Protein AF-A0A527ZAU7-F1 (afdb_monomer_lite)

Radius of gyration: 18.04 Å; chains: 1; bounding box: 38×40×45 Å

Secondary structure (DSSP, 8-state):
-PPPP--------------GGGS---GGGTTS--GGGEEEETTEEEE---TT---HHHHTPPP--S-S---

pLDDT: mean 75.89, std 16.83, range [39.53, 95.25]

Structure (mmCIF, N/CA/C/O backbone):
data_AF-A0A527ZAU7-F1
#
_entry.id   AF-A0A527ZAU7-F1
#
loop_
_atom_site.group_PDB
_atom_site.id
_atom_site.type_symbol
_atom_site.label_atom_id
_atom_site.label_alt_id
_atom_site.label_comp_id
_atom_site.label_asym_id
_atom_site.label_entity_id
_atom_site.label_seq_id
_atom_site.pdbx_PDB_ins_code
_atom_site.Cartn_x
_atom_site.Cartn_y
_atom_site.Cartn_z
_atom_site.occupancy
_atom_site.B_iso_or_equiv
_atom_site.auth_seq_id
_atom_site.auth_comp_id
_atom_site.auth_asym_id
_atom_site.auth_atom_id
_atom_site.pdbx_PDB_model_num
ATOM 1 N N . HIS A 1 1 ? -10.775 -29.641 35.343 1.00 39.53 1 HIS A N 1
ATOM 2 C CA . HIS A 1 1 ? -11.112 -29.650 33.907 1.00 39.53 1 HIS A CA 1
ATOM 3 C C . HIS A 1 1 ? -10.530 -28.386 33.286 1.00 39.53 1 HIS A C 1
ATOM 5 O O . HIS A 1 1 ? -11.070 -27.316 33.523 1.00 39.53 1 HIS A O 1
ATOM 11 N N . MET A 1 2 ? -9.389 -28.483 32.600 1.00 42.25 2 MET A N 1
ATOM 12 C CA . MET A 1 2 ? -8.860 -27.393 31.769 1.00 42.25 2 MET A CA 1
ATOM 13 C C . MET A 1 2 ? -9.277 -27.670 30.318 1.00 42.25 2 MET A C 1
ATOM 15 O O . MET A 1 2 ? -9.209 -28.833 29.914 1.00 42.25 2 MET A O 1
ATOM 19 N N . PRO A 1 3 ? -9.756 -26.678 29.552 1.00 46.81 3 PRO A N 1
ATOM 20 C CA . PRO A 1 3 ? -10.052 -26.877 28.143 1.00 46.81 3 PRO A CA 1
ATOM 21 C C . PRO A 1 3 ? -8.754 -26.903 27.326 1.00 46.81 3 PRO A C 1
ATOM 23 O O . PRO A 1 3 ? -7.831 -26.127 27.556 1.00 46.81 3 PRO A O 1
ATOM 26 N N . THR A 1 4 ? -8.709 -27.854 26.401 1.00 46.75 4 THR A N 1
ATOM 27 C CA . THR A 1 4 ? -7.628 -28.156 25.463 1.00 46.75 4 THR A CA 1
ATOM 28 C C . THR A 1 4 ? -7.426 -27.031 24.451 1.00 46.75 4 THR A C 1
ATOM 30 O O . THR A 1 4 ? -8.368 -26.627 23.769 1.00 46.75 4 THR A O 1
ATOM 33 N N . GLU A 1 5 ? -6.184 -26.572 24.337 1.00 43.00 5 GLU A N 1
ATOM 34 C CA . GLU A 1 5 ? -5.698 -25.668 23.298 1.00 43.00 5 GLU A CA 1
ATOM 35 C C . GLU A 1 5 ? -5.741 -26.384 21.938 1.00 43.00 5 GLU A C 1
ATOM 37 O O . GLU A 1 5 ? -5.207 -27.483 21.777 1.00 43.00 5 GLU A O 1
ATOM 42 N N . VAL A 1 6 ? -6.447 -25.794 20.974 1.00 48.81 6 VAL A N 1
ATOM 43 C CA . VAL A 1 6 ? -6.489 -26.274 19.592 1.00 48.81 6 VAL A CA 1
ATOM 44 C C . VAL A 1 6 ? -5.226 -25.796 18.878 1.00 48.81 6 VAL A C 1
ATOM 46 O O . VAL A 1 6 ? -5.077 -24.614 18.583 1.00 48.81 6 VAL A O 1
ATOM 49 N N . ASP A 1 7 ? -4.313 -26.728 18.612 1.00 45.84 7 ASP A N 1
ATOM 50 C CA . ASP A 1 7 ? -3.154 -26.537 17.738 1.00 45.84 7 ASP A CA 1
ATOM 51 C C . ASP A 1 7 ? -3.634 -26.269 16.300 1.00 45.84 7 ASP A C 1
ATOM 53 O O . ASP A 1 7 ? -3.878 -27.173 15.497 1.00 45.84 7 ASP A O 1
ATOM 57 N N . GLY A 1 8 ? -3.860 -24.992 15.995 1.00 44.16 8 GLY A N 1
ATOM 58 C CA . GLY A 1 8 ? -4.137 -24.502 14.653 1.00 44.16 8 GLY A CA 1
ATOM 59 C C . GLY A 1 8 ? -2.848 -24.484 13.844 1.00 44.16 8 GLY A C 1
ATOM 60 O O . GLY A 1 8 ? -2.189 -23.448 13.759 1.00 44.16 8 GLY A O 1
ATOM 61 N N . GLY A 1 9 ? -2.497 -25.639 13.270 1.00 41.53 9 GLY A N 1
ATOM 62 C CA . GLY A 1 9 ? -1.303 -25.850 12.456 1.00 41.53 9 GLY A CA 1
ATOM 63 C C . GLY A 1 9 ? -1.003 -24.670 11.530 1.00 41.53 9 GLY A C 1
ATOM 64 O O . GLY A 1 9 ? -1.756 -24.361 10.605 1.00 41.53 9 GLY A O 1
ATOM 65 N N . SER A 1 10 ? 0.124 -24.010 11.793 1.00 59.19 10 SER A N 1
ATOM 66 C CA . SER A 1 10 ? 0.619 -22.897 10.986 1.00 59.19 10 SER A CA 1
ATOM 67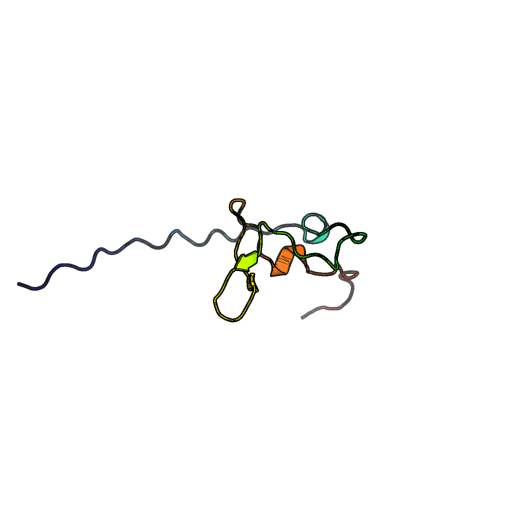 C C . SER A 1 10 ? 0.773 -23.360 9.530 1.00 59.19 10 SER A C 1
ATOM 69 O O . SER A 1 10 ? 1.484 -24.341 9.287 1.00 59.19 10 SER A O 1
ATOM 71 N N . PRO A 1 11 ? 0.154 -22.699 8.532 1.00 58.44 11 PRO A N 1
ATOM 72 C CA . PRO A 1 11 ? 0.389 -23.062 7.143 1.00 58.44 11 PRO A CA 1
ATOM 73 C C . PRO A 1 11 ? 1.875 -22.847 6.846 1.00 58.44 11 PRO A C 1
ATOM 75 O O . PRO A 1 11 ? 2.408 -21.764 7.097 1.00 58.44 11 PRO A O 1
ATOM 78 N N . LYS A 1 12 ? 2.557 -23.889 6.342 1.00 60.59 12 LYS A N 1
ATOM 79 C CA . LYS A 1 12 ? 3.954 -23.813 5.884 1.00 60.59 12 LYS A CA 1
ATOM 80 C C . LYS A 1 12 ? 4.116 -22.537 5.061 1.00 60.59 12 LYS A C 1
ATOM 82 O O . LYS A 1 12 ? 3.460 -22.391 4.032 1.00 60.59 12 LYS A O 1
ATOM 87 N N . ALA A 1 13 ? 4.947 -21.610 5.536 1.00 65.75 13 ALA A N 1
ATOM 88 C CA . ALA A 1 13 ? 5.135 -20.313 4.905 1.00 65.75 13 ALA A CA 1
ATOM 89 C C . ALA A 1 13 ? 5.751 -20.502 3.509 1.00 65.75 13 ALA A C 1
ATOM 91 O O . ALA A 1 13 ? 6.967 -20.598 3.359 1.00 65.75 13 ALA A O 1
ATOM 92 N N . ALA A 1 14 ? 4.907 -20.598 2.482 1.00 72.25 14 ALA A N 1
ATOM 93 C CA . ALA A 1 14 ? 5.345 -20.612 1.098 1.00 72.25 14 ALA A CA 1
ATOM 94 C C . ALA A 1 14 ? 5.945 -19.238 0.776 1.00 72.25 14 ALA A C 1
ATOM 96 O O . ALA A 1 14 ? 5.257 -18.215 0.813 1.00 72.25 14 ALA A O 1
ATOM 97 N N . ILE A 1 15 ? 7.248 -19.206 0.501 1.00 73.38 15 ILE A N 1
ATOM 98 C CA . ILE A 1 15 ? 7.943 -17.990 0.086 1.00 73.38 15 ILE A CA 1
ATOM 99 C C . ILE A 1 15 ? 7.567 -17.736 -1.375 1.00 73.38 15 ILE A C 1
ATOM 101 O O . ILE A 1 15 ? 7.979 -18.474 -2.266 1.00 73.38 15 ILE A O 1
ATOM 105 N N . VAL A 1 16 ? 6.765 -16.700 -1.622 1.00 74.69 16 VAL A N 1
ATOM 106 C CA . VAL A 1 16 ? 6.392 -16.268 -2.975 1.00 74.69 16 VAL A CA 1
ATOM 107 C C . VAL A 1 16 ? 7.289 -15.102 -3.375 1.00 74.69 16 VAL A C 1
ATOM 109 O O . VAL A 1 16 ? 7.172 -14.016 -2.811 1.00 74.69 16 VAL A O 1
ATOM 112 N N . ILE A 1 17 ? 8.172 -15.324 -4.348 1.00 75.69 17 ILE A N 1
ATOM 113 C CA . ILE A 1 17 ? 9.005 -14.274 -4.948 1.00 75.69 17 ILE A CA 1
ATOM 114 C C . ILE A 1 17 ? 8.202 -13.630 -6.080 1.00 75.69 17 ILE A C 1
ATOM 116 O O . ILE A 1 17 ? 7.683 -14.331 -6.948 1.00 75.69 17 ILE A O 1
ATOM 120 N N . ARG A 1 18 ? 8.072 -12.302 -6.058 1.00 72.56 18 ARG A N 1
ATOM 121 C CA . ARG A 1 18 ? 7.343 -11.517 -7.066 1.00 72.56 18 ARG A CA 1
ATOM 122 C C . ARG A 1 18 ? 8.259 -10.427 -7.611 1.00 72.56 18 ARG A C 1
ATOM 124 O O . ARG A 1 18 ? 9.081 -9.902 -6.865 1.00 72.56 18 ARG A O 1
ATOM 131 N N . ASP A 1 19 ? 8.105 -10.086 -8.886 1.00 73.94 19 ASP A N 1
ATOM 132 C CA . ASP A 1 19 ? 8.792 -8.935 -9.473 1.00 73.94 19 ASP A CA 1
ATOM 133 C C . ASP A 1 19 ? 8.183 -7.634 -8.908 1.00 73.94 19 ASP A C 1
ATOM 135 O O . ASP A 1 19 ? 6.998 -7.371 -9.147 1.00 73.94 19 ASP A O 1
ATOM 139 N N . PRO A 1 20 ? 8.951 -6.809 -8.171 1.00 68.75 20 PRO A N 1
ATOM 140 C CA . PRO A 1 20 ? 8.436 -5.588 -7.555 1.00 68.75 20 PRO A CA 1
ATOM 141 C C . PRO A 1 20 ? 7.991 -4.541 -8.584 1.00 68.75 20 PRO A C 1
ATOM 143 O O . PRO A 1 20 ? 7.160 -3.695 -8.266 1.00 68.75 20 PRO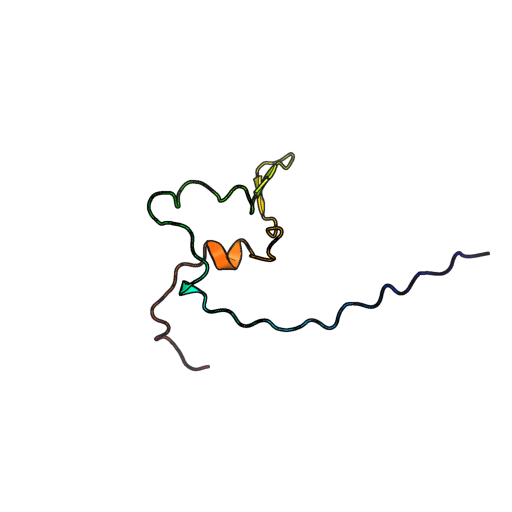 A O 1
ATOM 146 N N . SER A 1 21 ? 8.486 -4.596 -9.825 1.00 68.62 21 SER A N 1
ATOM 147 C CA . SER A 1 21 ? 8.074 -3.664 -10.884 1.00 68.62 21 SER A CA 1
ATOM 148 C C . SER A 1 21 ? 6.633 -3.890 -11.358 1.00 68.62 21 SER A C 1
ATOM 150 O O . SER A 1 21 ? 6.019 -2.989 -11.928 1.00 68.62 21 SER A O 1
ATOM 152 N N . THR A 1 22 ? 6.071 -5.070 -11.077 1.00 72.44 22 THR A N 1
ATOM 153 C CA . THR A 1 22 ? 4.704 -5.452 -11.467 1.00 72.44 22 THR A CA 1
ATOM 154 C C . THR A 1 22 ? 3.644 -5.054 -10.437 1.00 72.44 22 THR A C 1
ATOM 156 O O . THR A 1 22 ? 2.451 -5.085 -10.734 1.00 72.44 22 THR A O 1
ATOM 159 N N . ILE A 1 23 ? 4.063 -4.665 -9.227 1.00 75.06 23 ILE A N 1
ATOM 160 C CA . ILE A 1 23 ? 3.195 -4.392 -8.075 1.00 75.06 23 ILE A CA 1
ATOM 161 C C . ILE A 1 23 ? 3.456 -2.950 -7.633 1.00 75.06 23 ILE A C 1
ATOM 163 O O . ILE A 1 23 ? 4.094 -2.709 -6.622 1.00 75.06 23 ILE A O 1
ATOM 167 N N . GLY A 1 24 ? 3.001 -1.978 -8.422 1.00 78.44 24 GLY A N 1
ATOM 168 C CA . GLY A 1 24 ? 3.198 -0.556 -8.135 1.00 78.44 24 GLY A CA 1
ATOM 169 C C . GLY A 1 24 ? 1.919 0.252 -8.306 1.00 78.44 24 GLY A C 1
ATOM 170 O O . GLY A 1 24 ? 1.050 -0.093 -9.111 1.00 78.44 24 GLY A O 1
ATOM 171 N N . GLN A 1 25 ? 1.798 1.352 -7.565 1.00 82.38 25 GLN A N 1
ATOM 172 C CA . GLN A 1 25 ? 0.718 2.308 -7.791 1.00 82.38 25 GLN A CA 1
ATOM 173 C C . GLN A 1 25 ? 0.988 3.179 -9.031 1.00 82.38 25 GLN A C 1
ATOM 175 O O . GLN A 1 25 ? 2.124 3.543 -9.334 1.00 82.38 25 GLN A O 1
ATOM 180 N N . ASN A 1 26 ? -0.076 3.585 -9.729 1.00 82.31 26 ASN A N 1
ATOM 181 C CA . ASN A 1 26 ? 0.008 4.595 -10.781 1.00 82.31 26 ASN A CA 1
ATOM 182 C C . ASN A 1 26 ? 0.545 5.928 -10.223 1.00 82.31 26 ASN A C 1
ATOM 184 O O . ASN A 1 26 ? -0.099 6.577 -9.398 1.00 82.31 26 ASN A O 1
ATOM 188 N N . LEU A 1 27 ? 1.697 6.365 -10.741 1.00 81.69 27 LEU A N 1
ATOM 189 C CA . LEU A 1 27 ? 2.419 7.559 -10.287 1.00 81.69 27 LEU A CA 1
ATOM 190 C C . LEU A 1 27 ? 1.591 8.850 -10.336 1.00 81.69 27 LEU A C 1
ATOM 192 O O . LEU A 1 27 ? 1.815 9.743 -9.524 1.00 81.69 27 LEU A O 1
ATOM 196 N N . ARG A 1 28 ? 0.609 8.955 -11.241 1.00 85.38 28 ARG A N 1
ATOM 197 C CA . ARG A 1 28 ?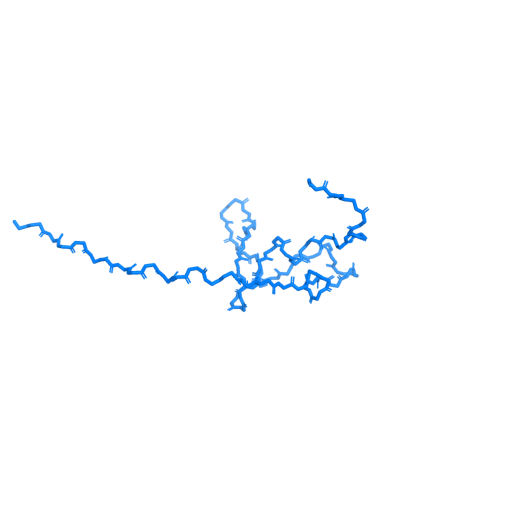 -0.260 10.143 -11.343 1.00 85.38 28 ARG A CA 1
ATOM 198 C C . ARG A 1 28 ? -1.146 10.345 -10.110 1.00 85.38 28 ARG A C 1
ATOM 200 O O . ARG A 1 28 ? -1.534 11.471 -9.818 1.00 85.38 28 ARG A O 1
ATOM 207 N N . ILE A 1 29 ? -1.451 9.266 -9.392 1.00 86.81 29 ILE A N 1
ATOM 208 C CA . ILE A 1 29 ? -2.318 9.265 -8.207 1.00 86.81 29 ILE A CA 1
ATOM 209 C C . ILE A 1 29 ? -1.585 8.780 -6.953 1.00 86.81 29 ILE A C 1
ATOM 211 O O . ILE A 1 29 ? -2.231 8.512 -5.951 1.00 86.81 29 ILE A O 1
ATOM 215 N N . ALA A 1 30 ? -0.251 8.694 -6.982 1.00 84.31 30 ALA A N 1
ATOM 216 C CA . ALA A 1 30 ? 0.549 8.138 -5.886 1.00 84.31 30 ALA A CA 1
ATOM 217 C C . ALA A 1 30 ? 0.454 8.908 -4.555 1.00 84.31 30 ALA A C 1
ATOM 219 O O . ALA A 1 30 ? 0.889 8.427 -3.516 1.00 84.31 30 ALA A O 1
ATOM 220 N N . HIS A 1 31 ? -0.118 10.111 -4.583 1.00 84.38 31 HIS A N 1
ATOM 221 C CA . HIS A 1 31 ? -0.429 10.893 -3.389 1.00 84.38 31 HIS A CA 1
ATOM 222 C C . HIS A 1 31 ? -1.720 10.432 -2.686 1.00 84.38 31 HIS A C 1
ATOM 224 O O . HIS A 1 31 ? -1.989 10.861 -1.567 1.00 84.38 31 HIS A O 1
ATOM 230 N N . ILE A 1 32 ? -2.527 9.583 -3.331 1.00 89.75 32 ILE A N 1
ATOM 231 C CA . ILE A 1 32 ? -3.773 9.026 -2.797 1.00 89.75 32 ILE A CA 1
ATOM 232 C C . ILE A 1 32 ? -3.518 7.560 -2.436 1.00 89.75 32 ILE A C 1
ATOM 234 O O . ILE A 1 32 ? -3.185 6.790 -3.332 1.00 89.75 32 ILE A O 1
ATOM 238 N N . PRO A 1 33 ? -3.700 7.129 -1.179 1.00 88.12 33 PRO A N 1
ATOM 239 C CA . PRO A 1 33 ? -3.532 5.726 -0.813 1.00 88.12 33 PRO A CA 1
ATOM 240 C C . PRO A 1 33 ? -4.508 4.797 -1.553 1.00 88.12 33 PRO A C 1
ATOM 242 O O . PRO A 1 33 ? -5.682 5.132 -1.742 1.00 88.12 33 PRO A O 1
ATOM 245 N N . ASP A 1 34 ? -4.044 3.602 -1.925 1.00 89.25 34 ASP A N 1
ATOM 246 C CA . ASP A 1 34 ? -4.913 2.516 -2.392 1.00 89.25 34 ASP A CA 1
ATOM 247 C C . ASP A 1 34 ? -5.849 2.090 -1.247 1.00 89.25 34 ASP A C 1
ATOM 249 O O . ASP A 1 34 ? -5.401 1.639 -0.190 1.00 89.25 34 ASP A O 1
ATOM 253 N N . ARG A 1 35 ? -7.164 2.226 -1.461 1.00 91.06 35 ARG A N 1
ATOM 254 C CA . ARG A 1 35 ? -8.194 1.902 -0.459 1.00 91.06 35 ARG A CA 1
ATOM 255 C C . ARG A 1 35 ? -8.224 0.420 -0.097 1.00 91.06 35 ARG A C 1
ATOM 257 O O . ARG A 1 35 ? -8.694 0.085 0.980 1.00 91.06 35 ARG A O 1
ATOM 264 N N . ALA A 1 36 ? -7.722 -0.463 -0.962 1.00 91.50 36 ALA A N 1
ATOM 265 C CA . ALA A 1 36 ? -7.612 -1.887 -0.649 1.00 91.50 36 ALA A CA 1
ATOM 266 C C . ALA A 1 36 ? -6.487 -2.195 0.360 1.00 91.50 36 ALA A C 1
ATOM 268 O O . ALA A 1 36 ? -6.396 -3.321 0.844 1.00 91.50 36 ALA A O 1
ATOM 269 N N . LEU A 1 37 ? -5.620 -1.218 0.649 1.00 92.75 37 LEU A N 1
ATOM 270 C CA . LEU A 1 37 ? -4.432 -1.351 1.498 1.00 92.75 37 LEU A CA 1
ATOM 271 C C . LEU A 1 37 ? -4.499 -0.488 2.762 1.00 92.75 37 LEU A C 1
ATOM 273 O O . LEU A 1 37 ? -3.522 -0.425 3.513 1.00 92.75 37 LEU A O 1
ATOM 277 N N . VAL A 1 38 ? -5.631 0.182 2.990 1.00 93.88 38 VAL A N 1
ATOM 278 C CA . VAL A 1 38 ? -5.848 1.076 4.126 1.00 93.88 38 VAL A CA 1
ATOM 279 C C . VAL A 1 38 ? -7.169 0.750 4.808 1.00 93.88 38 VAL A C 1
ATOM 281 O O . VAL A 1 38 ? -8.213 0.728 4.160 1.00 93.88 38 VAL A O 1
ATOM 284 N N . GLU A 1 39 ? -7.127 0.572 6.124 1.00 94.56 39 GLU A N 1
ATOM 285 C CA . GLU A 1 39 ? -8.314 0.521 6.980 1.00 94.56 39 GLU A CA 1
ATOM 286 C C . GLU A 1 39 ? -8.434 1.795 7.827 1.00 94.56 39 GLU A C 1
ATOM 288 O O . GLU A 1 39 ? -7.444 2.478 8.100 1.00 94.56 39 GLU A O 1
ATOM 293 N N . THR A 1 40 ? -9.652 2.143 8.239 1.00 93.62 40 THR A N 1
ATOM 294 C CA . THR A 1 40 ? -9.889 3.284 9.132 1.00 93.62 40 THR A CA 1
ATOM 295 C C . THR A 1 40 ? -9.718 2.846 10.584 1.00 93.62 40 THR A C 1
ATOM 297 O O . THR A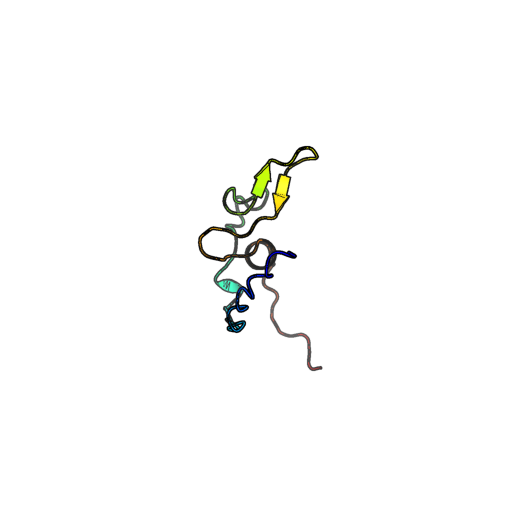 1 40 ? -10.531 2.078 11.089 1.00 93.62 40 THR A O 1
ATOM 300 N N . GLY A 1 41 ? -8.678 3.349 11.250 1.00 92.81 41 GLY A N 1
ATOM 301 C CA . GLY A 1 41 ? -8.460 3.195 12.686 1.00 92.81 41 GLY A CA 1
ATOM 302 C C . GLY A 1 41 ? -8.822 4.457 13.473 1.00 92.81 41 GLY A C 1
ATOM 303 O O . GLY A 1 41 ? -8.996 5.541 12.915 1.00 92.81 41 GLY A O 1
ATOM 304 N N . GLU A 1 42 ? -8.900 4.321 14.795 1.00 92.81 42 GLU A N 1
ATOM 305 C CA . GLU A 1 42 ? -9.290 5.393 15.725 1.00 92.81 42 GLU A CA 1
ATOM 306 C C . GLU A 1 42 ? -8.297 6.570 15.748 1.00 92.81 42 GLU A C 1
ATOM 308 O O . GLU A 1 42 ? -8.684 7.722 15.921 1.00 92.81 42 GLU A O 1
ATOM 313 N N . SER A 1 43 ? -7.016 6.297 15.494 1.00 94.12 43 SER A N 1
ATOM 314 C CA . SER A 1 43 ? -5.945 7.295 15.382 1.00 94.12 43 SER A CA 1
ATOM 315 C C . SER A 1 43 ? -5.612 7.690 13.937 1.00 94.12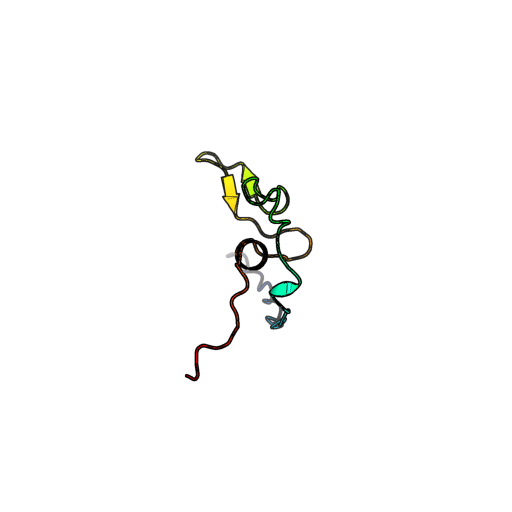 43 SER A C 1
ATOM 317 O O . SER A 1 43 ? -4.677 8.461 13.713 1.00 94.12 43 SER A O 1
ATOM 319 N N . GLY A 1 44 ? -6.359 7.179 12.954 1.00 93.06 44 GLY A N 1
ATOM 320 C CA . GLY A 1 44 ? -6.129 7.427 11.533 1.00 93.06 44 GLY A CA 1
ATOM 321 C C . GLY A 1 44 ? -6.006 6.152 10.690 1.00 93.06 44 GLY A C 1
ATOM 322 O O . GLY A 1 44 ? -6.294 5.051 11.159 1.00 93.06 44 GLY A O 1
ATOM 323 N N . PRO A 1 45 ? -5.621 6.292 9.410 1.00 93.44 45 PRO A N 1
ATOM 324 C CA . PRO A 1 45 ? -5.522 5.170 8.483 1.00 93.44 45 PRO A CA 1
ATOM 325 C C . PRO A 1 45 ? -4.402 4.195 8.870 1.00 93.44 45 PRO A C 1
ATOM 327 O O . PRO A 1 45 ? -3.258 4.608 9.066 1.00 93.44 45 PRO A O 1
ATOM 330 N N . LEU A 1 46 ? -4.719 2.900 8.914 1.00 94.56 46 LEU A N 1
ATOM 331 C CA . LEU A 1 46 ? -3.768 1.830 9.219 1.00 94.56 46 LEU A CA 1
ATOM 332 C C . LEU A 1 46 ? -3.465 0.979 7.974 1.00 94.56 46 LEU A C 1
ATOM 334 O O . LEU A 1 46 ? -4.348 0.768 7.138 1.00 94.56 46 LEU A O 1
ATOM 338 N N . PRO A 1 47 ? -2.220 0.490 7.819 1.00 93.94 47 PRO A N 1
ATOM 339 C CA . PRO A 1 47 ? -1.844 -0.354 6.694 1.00 93.94 47 PRO A CA 1
ATOM 340 C C . PRO A 1 47 ? -2.407 -1.772 6.850 1.00 93.94 47 PRO A C 1
ATOM 342 O O . PRO A 1 47 ? -2.141 -2.446 7.844 1.00 93.94 47 PRO A O 1
ATOM 345 N N . VAL A 1 48 ? -3.094 -2.268 5.819 1.00 95.25 48 VAL A N 1
ATOM 346 C CA . VAL A 1 48 ? -3.661 -3.626 5.785 1.00 95.25 48 VAL A CA 1
ATOM 347 C C . VAL A 1 48 ? -3.244 -4.370 4.514 1.00 95.25 48 VAL A C 1
ATOM 349 O O . VAL A 1 48 ? -2.912 -3.768 3.492 1.00 95.25 48 VAL A O 1
ATOM 352 N N . ARG A 1 49 ? -3.205 -5.706 4.572 1.00 92.81 49 ARG A N 1
ATOM 353 C CA . ARG A 1 49 ? -3.010 -6.535 3.372 1.00 92.81 49 ARG A CA 1
ATOM 354 C C . ARG A 1 49 ? -4.305 -6.578 2.569 1.00 92.81 49 ARG A C 1
ATOM 356 O O . ARG A 1 49 ? -5.361 -6.838 3.136 1.00 92.81 49 ARG A O 1
ATOM 363 N N . ALA A 1 50 ? -4.204 -6.402 1.257 1.00 90.56 50 ALA A N 1
ATOM 364 C CA . ALA A 1 50 ? -5.356 -6.564 0.379 1.00 90.56 50 ALA A CA 1
ATOM 365 C C . ALA A 1 50 ? -5.821 -8.030 0.347 1.00 90.56 50 ALA A C 1
ATOM 367 O O . ALA A 1 50 ? -5.049 -8.954 0.622 1.00 90.56 50 ALA A O 1
ATOM 368 N N . ALA A 1 51 ? -7.077 -8.249 -0.050 1.00 90.25 51 ALA A N 1
ATOM 369 C CA . ALA A 1 51 ? -7.666 -9.586 -0.180 1.00 90.25 51 ALA A CA 1
ATOM 370 C C . ALA A 1 51 ? -6.915 -10.494 -1.181 1.00 90.25 51 ALA A C 1
ATOM 372 O O . ALA A 1 51 ? -6.956 -11.714 -1.065 1.00 90.25 51 ALA A O 1
ATOM 373 N N . ASP A 1 52 ? -6.187 -9.901 -2.132 1.00 85.81 52 ASP A N 1
ATOM 374 C CA . ASP A 1 52 ? -5.319 -10.588 -3.102 1.00 85.81 52 ASP A CA 1
ATOM 375 C C . ASP A 1 52 ? -3.906 -10.908 -2.556 1.00 85.81 52 ASP A C 1
ATOM 377 O O . ASP A 1 52 ? -3.041 -11.441 -3.263 1.00 85.81 52 ASP A O 1
ATOM 381 N N . GLY A 1 53 ? -3.649 -10.577 -1.289 1.00 87.44 53 GLY A N 1
ATOM 382 C CA . GLY A 1 53 ? -2.384 -10.809 -0.603 1.00 87.44 53 GLY A CA 1
ATOM 383 C C . GLY A 1 53 ? -1.293 -9.774 -0.890 1.00 87.44 53 GLY A C 1
ATOM 384 O O . GLY A 1 53 ? -0.175 -9.951 -0.390 1.00 87.44 53 GLY A O 1
ATOM 385 N N . ARG A 1 54 ? -1.567 -8.704 -1.654 1.00 89.44 54 ARG A N 1
ATOM 386 C CA . ARG A 1 54 ? -0.621 -7.586 -1.811 1.00 89.44 54 ARG A CA 1
ATOM 387 C C . ARG A 1 54 ? -0.354 -6.919 -0.464 1.00 89.44 54 ARG A C 1
ATOM 389 O O . ARG A 1 54 ? -1.258 -6.726 0.353 1.00 89.44 54 ARG A O 1
ATOM 396 N N . ARG A 1 55 ? 0.907 -6.548 -0.238 1.00 90.38 55 ARG A N 1
ATOM 397 C CA . ARG A 1 55 ? 1.329 -5.812 0.957 1.00 90.38 55 ARG A CA 1
ATOM 398 C C . ARG A 1 55 ? 1.513 -4.333 0.609 1.00 90.38 55 ARG A C 1
ATOM 400 O O . ARG A 1 55 ? 2.072 -4.047 -0.450 1.00 90.38 55 ARG A O 1
ATOM 407 N N . PRO A 1 56 ? 1.150 -3.403 1.512 1.00 89.88 56 PRO A N 1
ATOM 408 C CA . PRO A 1 56 ? 1.418 -1.976 1.322 1.00 89.88 56 PRO A CA 1
ATOM 409 C C . PRO A 1 56 ? 2.894 -1.678 1.021 1.00 89.88 56 PRO A C 1
ATOM 411 O O . PRO A 1 56 ? 3.196 -0.825 0.194 1.00 89.88 56 PRO A O 1
ATOM 414 N N . PHE A 1 57 ? 3.810 -2.431 1.642 1.00 88.62 57 PHE A N 1
ATOM 415 C CA . PHE A 1 57 ? 5.250 -2.304 1.410 1.00 88.62 57 PHE A CA 1
ATOM 416 C C . PHE A 1 57 ? 5.644 -2.571 -0.047 1.00 88.62 57 PHE A C 1
ATOM 418 O O . PHE A 1 57 ? 6.430 -1.814 -0.601 1.00 88.62 57 PHE A O 1
ATOM 425 N N . ASP A 1 58 ? 5.073 -3.605 -0.670 1.00 86.50 58 ASP A N 1
ATOM 426 C CA . ASP A 1 58 ? 5.394 -3.969 -2.052 1.00 86.50 58 ASP A CA 1
ATOM 427 C C . ASP A 1 58 ? 4.803 -2.941 -3.032 1.00 86.50 58 ASP A C 1
ATOM 429 O O . ASP A 1 58 ? 5.480 -2.524 -3.961 1.00 86.50 58 ASP A O 1
ATOM 433 N N . VAL A 1 59 ? 3.574 -2.471 -2.778 1.00 87.25 59 VAL A N 1
ATOM 434 C CA . VAL A 1 59 ? 2.826 -1.561 -3.672 1.00 87.25 59 VAL A CA 1
ATOM 435 C C . VAL A 1 59 ? 3.396 -0.140 -3.711 1.00 87.25 59 VAL A C 1
ATOM 437 O O . VAL A 1 59 ? 3.349 0.519 -4.754 1.00 87.25 59 VAL A O 1
ATOM 440 N N . TYR A 1 60 ? 3.924 0.347 -2.586 1.00 86.81 60 TYR A N 1
ATOM 441 C CA . TYR A 1 60 ? 4.536 1.678 -2.494 1.00 86.81 60 TYR A CA 1
ATOM 442 C C . TYR A 1 60 ? 6.061 1.654 -2.614 1.00 86.81 60 TYR A C 1
ATOM 444 O O . TYR A 1 60 ? 6.700 2.710 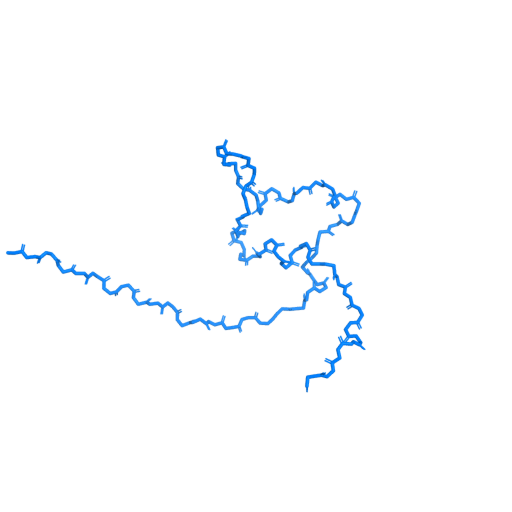-2.551 1.00 86.81 60 TYR A O 1
ATOM 452 N N . ALA A 1 61 ? 6.665 0.478 -2.802 1.00 84.94 61 ALA A N 1
ATOM 453 C CA . ALA A 1 61 ? 8.084 0.395 -3.088 1.00 84.94 61 ALA A CA 1
ATOM 454 C C . ALA A 1 61 ? 8.377 1.124 -4.405 1.00 84.94 61 ALA A C 1
ATOM 456 O O . ALA A 1 61 ? 7.808 0.825 -5.454 1.00 84.94 61 ALA A O 1
ATOM 457 N N . ARG A 1 62 ? 9.302 2.087 -4.372 1.00 78.62 62 ARG A N 1
ATOM 458 C CA . ARG A 1 62 ? 9.837 2.667 -5.605 1.00 78.62 62 ARG A CA 1
ATOM 459 C C . ARG A 1 62 ? 10.844 1.685 -6.203 1.00 78.62 62 ARG A C 1
ATOM 461 O O . ARG A 1 62 ? 11.845 1.401 -5.537 1.00 78.62 62 ARG A O 1
ATOM 468 N N . PRO A 1 63 ? 10.625 1.186 -7.435 1.00 71.06 63 PRO A N 1
ATOM 469 C CA . PRO A 1 63 ? 11.619 0.368 -8.103 1.00 71.06 63 PRO A CA 1
ATOM 470 C C . PRO A 1 63 ? 12.887 1.201 -8.279 1.00 71.06 63 PRO A C 1
ATOM 472 O O . PRO A 1 63 ? 12.860 2.351 -8.721 1.00 71.06 63 PRO A O 1
ATOM 475 N N . TRP A 1 64 ? 14.004 0.620 -7.877 1.00 68.94 64 TRP A N 1
ATOM 476 C CA . TRP A 1 64 ? 15.333 1.183 -8.055 1.00 68.94 64 TRP A CA 1
ATOM 477 C C . TRP A 1 64 ? 16.106 0.258 -8.995 1.00 68.94 64 TRP A C 1
ATOM 479 O O . TRP A 1 64 ? 15.743 -0.905 -9.151 1.00 68.94 64 TRP A O 1
ATOM 489 N N . SER A 1 65 ? 17.151 0.773 -9.649 1.00 67.62 65 SER A N 1
ATOM 490 C CA . SER A 1 65 ? 17.846 0.121 -10.775 1.00 67.62 65 SER A CA 1
ATOM 491 C C . SER A 1 65 ? 18.500 -1.238 -10.474 1.00 67.62 65 SER A C 1
ATOM 493 O O . SER A 1 65 ? 19.191 -1.771 -11.335 1.00 67.62 65 SER A O 1
ATOM 495 N N . GLY A 1 66 ? 18.356 -1.789 -9.263 1.00 63.62 66 GLY A N 1
ATOM 496 C CA . GLY A 1 66 ? 18.926 -3.074 -8.840 1.00 63.62 66 GLY A CA 1
ATOM 497 C C . GLY A 1 66 ? 20.460 -3.117 -8.794 1.00 63.62 66 GLY A C 1
ATOM 498 O O . GLY A 1 66 ? 21.032 -4.087 -8.314 1.00 63.62 66 GLY A O 1
ATOM 499 N N . ALA A 1 67 ? 21.146 -2.065 -9.252 1.00 65.38 67 ALA A N 1
ATOM 500 C CA . ALA A 1 67 ? 22.575 -2.074 -9.557 1.00 65.38 67 ALA A CA 1
ATOM 501 C C . ALA A 1 67 ? 23.519 -1.814 -8.357 1.00 65.38 67 ALA A C 1
ATOM 503 O O . ALA A 1 67 ? 24.696 -1.538 -8.572 1.00 65.38 67 ALA A O 1
ATOM 504 N N . ARG A 1 68 ? 23.066 -1.884 -7.094 1.00 58.47 68 ARG A N 1
ATOM 505 C CA . ARG A 1 68 ? 23.937 -1.750 -5.894 1.00 58.47 68 ARG A CA 1
ATOM 506 C C . ARG A 1 68 ? 23.398 -2.543 -4.694 1.00 58.47 68 ARG A C 1
ATOM 508 O O . ARG A 1 68 ? 22.437 -2.103 -4.095 1.00 58.47 68 ARG A O 1
ATOM 515 N N . GLY A 1 69 ? 23.973 -3.635 -4.215 1.00 51.38 69 GLY A N 1
ATOM 516 C CA . GLY A 1 69 ? 25.265 -4.236 -4.494 1.00 51.38 69 GLY A CA 1
ATOM 517 C C . GLY A 1 69 ? 25.337 -5.634 -3.879 1.00 51.38 69 GLY A C 1
ATOM 518 O O . GLY A 1 69 ? 24.441 -6.053 -3.144 1.00 51.38 69 GLY A O 1
ATOM 519 N N . ALA A 1 70 ? 26.404 -6.342 -4.237 1.00 50.88 70 ALA A N 1
ATOM 520 C CA . ALA A 1 70 ? 26.779 -7.619 -3.654 1.00 50.88 70 ALA A CA 1
ATOM 521 C C . ALA A 1 70 ? 26.808 -7.535 -2.119 1.00 50.88 70 ALA A C 1
ATOM 523 O O . ALA A 1 70 ? 27.249 -6.527 -1.559 1.00 50.88 70 ALA A O 1
ATOM 524 N N . ARG A 1 71 ? 26.326 -8.597 -1.470 1.00 51.12 71 ARG A N 1
ATOM 525 C CA . ARG A 1 71 ? 26.588 -8.870 -0.058 1.00 51.12 71 ARG A CA 1
ATOM 526 C C . ARG A 1 71 ? 27.831 -9.736 0.049 1.00 51.12 71 ARG A C 1
ATOM 528 O O . ARG A 1 71 ? 27.959 -10.637 -0.809 1.00 51.12 71 ARG A O 1
#

Foldseek 3Di:
DDDDDDCPDDPDPDDDDDDLVVQEDDPVCLVPDDPQQWDADPVGTDGDQGPVRDGPCSHHDDDDPPPDDDD

Sequence (71 aa):
HMPTEVDGGSPKAAIVIRDPSTIGQNLRIAHIPDRALVETGESGPLPVRAADGRRPFDVYARPWSGARGAR